Protein AF-A0AAV5RWE2-F1 (afdb_monomer)

Secondary structure (DSSP, 8-state):
------HHHHHHHSPP--TTGGGS---PPPPP-PPP-PPPPPP-HHHHHHHHHHHHHHHHHHHHHHT-THHHHHHHIIIIITTPPTT--TT---TT---TT--

Organism: Maudiozyma humilis (NCBI:txid51915)

Sequence (103 aa):
MSSHMSPHELLRQTPLVNLQGPKYPDTAPSRLSLPELRLPPSAPVDDVFAVWLREIDAAIETSKTHDTSAAFDEWFSSQYATSRPPGMDATLTLPGSAAPGER

Mean predicted aligned error: 18.43 Å

Solvent-accessible surface area (backbone atoms only — not comparable to full-atom values): 7116 Å² total; per-residue (Å²): 132,87,80,81,75,52,73,68,58,56,56,68,71,50,81,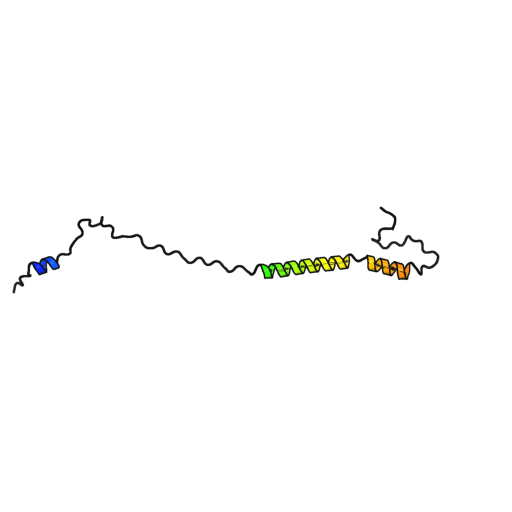89,75,65,93,59,55,89,74,48,89,77,81,71,82,78,84,84,82,79,79,87,83,80,76,80,83,75,74,68,62,64,67,56,52,52,54,56,50,54,53,52,52,51,51,51,53,54,50,58,65,66,68,50,57,61,62,55,54,52,50,46,47,64,65,51,63,73,67,58,64,95,88,73,70,92,78,79,62,58,96,84,57,77,67,97,76,85,126

Structure (mmCIF, N/CA/C/O backbone):
data_AF-A0AAV5RWE2-F1
#
_entry.id   AF-A0AAV5RWE2-F1
#
loop_
_atom_site.group_PDB
_atom_site.id
_atom_site.type_symbol
_atom_site.label_atom_id
_atom_site.label_alt_id
_atom_site.label_comp_id
_atom_site.label_asym_id
_atom_site.label_entity_id
_atom_site.label_seq_id
_atom_site.pdbx_PDB_ins_code
_atom_site.Cartn_x
_atom_site.Cartn_y
_atom_site.Cartn_z
_atom_site.occupancy
_atom_site.B_iso_or_equiv
_atom_site.auth_seq_id
_atom_site.auth_comp_id
_atom_site.auth_asym_id
_atom_site.auth_atom_id
_atom_site.pdbx_PDB_model_num
ATOM 1 N N . MET A 1 1 ? -64.713 0.666 59.225 1.00 42.62 1 MET A N 1
ATOM 2 C CA . MET A 1 1 ? -64.416 -0.781 59.206 1.00 42.62 1 MET A CA 1
ATOM 3 C C . MET A 1 1 ? -62.903 -0.907 59.201 1.00 42.62 1 MET A C 1
ATOM 5 O O . MET A 1 1 ? -62.292 -0.556 58.203 1.00 42.62 1 MET A O 1
ATOM 9 N N . SER A 1 2 ? -62.295 -1.244 60.339 1.00 48.19 2 SER A N 1
ATOM 10 C CA . SER A 1 2 ? -60.838 -1.384 60.437 1.00 48.19 2 SER A CA 1
ATOM 11 C C . SER A 1 2 ? -60.430 -2.695 59.776 1.00 48.19 2 SER A C 1
ATOM 13 O O . SER A 1 2 ? -60.702 -3.764 60.317 1.00 48.19 2 SER A O 1
ATOM 15 N N . SER A 1 3 ? -59.827 -2.623 58.590 1.00 61.94 3 SER A N 1
ATOM 16 C CA . SER A 1 3 ? -59.201 -3.785 57.960 1.00 61.94 3 SER A CA 1
ATOM 17 C C . SER A 1 3 ? -58.004 -4.203 58.809 1.00 61.94 3 SER A C 1
ATOM 19 O O . SER A 1 3 ? -56.966 -3.546 58.795 1.00 61.94 3 SER A O 1
ATOM 21 N N . HIS A 1 4 ? -58.156 -5.276 59.582 1.00 69.12 4 HIS A N 1
ATOM 22 C CA . HIS A 1 4 ? -57.025 -5.943 60.215 1.00 69.12 4 HIS A CA 1
ATOM 23 C C . HIS A 1 4 ? -56.177 -6.578 59.111 1.00 69.12 4 HIS A C 1
ATOM 25 O O . HIS A 1 4 ? -56.520 -7.641 58.600 1.00 69.12 4 HIS A O 1
ATOM 31 N N . MET A 1 5 ? -55.092 -5.906 58.716 1.00 77.62 5 MET A N 1
ATOM 32 C CA . MET A 1 5 ? -54.082 -6.524 57.861 1.00 77.62 5 MET A CA 1
ATOM 33 C C . MET A 1 5 ? -53.442 -7.689 58.608 1.00 77.62 5 MET A C 1
ATOM 35 O O . MET A 1 5 ? -53.096 -7.576 59.789 1.00 77.62 5 MET A O 1
ATOM 39 N N . SER A 1 6 ? -53.296 -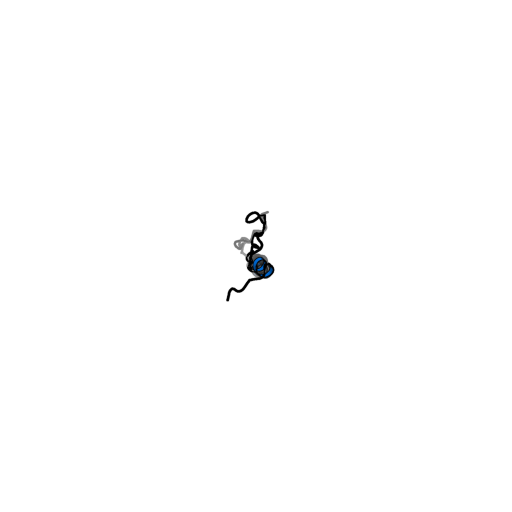8.818 57.922 1.00 88.50 6 SER A N 1
ATOM 40 C CA . SER A 1 6 ? -52.645 -9.985 58.504 1.00 88.50 6 SER A CA 1
ATOM 41 C C . SER A 1 6 ? -51.148 -9.702 58.715 1.00 88.50 6 SER A C 1
ATOM 43 O O . SER A 1 6 ? -50.530 -9.012 57.898 1.00 88.50 6 SER A O 1
ATOM 45 N N . PRO A 1 7 ? -50.508 -10.258 59.762 1.00 87.25 7 PRO A N 1
ATOM 46 C CA . PRO A 1 7 ? -49.066 -10.092 59.981 1.00 87.25 7 PRO A CA 1
ATOM 47 C C . PRO A 1 7 ? -48.212 -10.489 58.765 1.00 87.25 7 PRO A C 1
ATOM 49 O O . PRO A 1 7 ? -47.159 -9.908 58.519 1.00 87.25 7 PRO A O 1
ATOM 52 N N . HIS A 1 8 ? -48.692 -11.442 57.960 1.00 87.50 8 HIS A N 1
ATOM 53 C CA . HIS A 1 8 ? -48.054 -11.845 56.710 1.00 87.50 8 HIS A CA 1
ATOM 54 C C . HIS A 1 8 ? -48.070 -10.755 55.635 1.00 87.50 8 HIS A C 1
ATOM 56 O O . HIS A 1 8 ? -47.081 -10.600 54.918 1.00 87.50 8 HIS A O 1
ATOM 62 N N . GLU A 1 9 ? -49.163 -10.005 55.499 1.00 88.31 9 GLU A N 1
ATOM 63 C CA . GLU A 1 9 ? -49.224 -8.895 54.545 1.00 88.31 9 GLU A CA 1
ATOM 64 C C . GLU A 1 9 ? -48.323 -7.737 54.983 1.00 88.31 9 GLU A C 1
ATOM 66 O O . GLU A 1 9 ? -47.667 -7.132 54.139 1.00 88.31 9 GLU A O 1
ATOM 71 N N . LEU A 1 10 ? -48.207 -7.493 56.292 1.00 89.00 10 LEU A N 1
ATOM 72 C CA . LEU A 1 10 ? -47.312 -6.474 56.850 1.00 89.00 10 LEU A CA 1
ATOM 73 C C . LEU A 1 10 ? -45.835 -6.815 56.582 1.00 89.00 10 LEU A C 1
ATOM 75 O O . LEU A 1 10 ? -45.060 -5.968 56.133 1.00 89.00 10 LEU A O 1
ATOM 79 N N . LEU A 1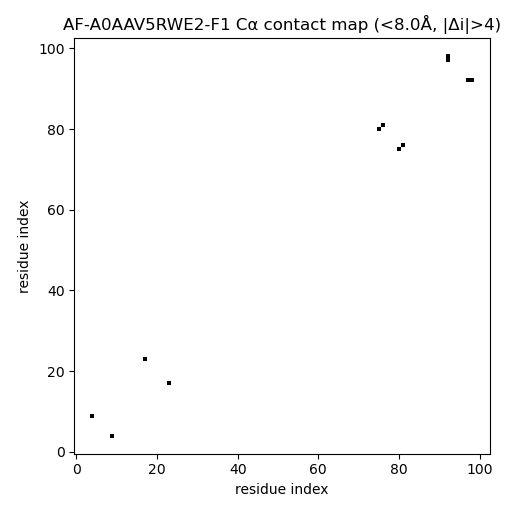 11 ? -45.450 -8.082 56.768 1.00 89.19 11 LEU A N 1
ATOM 80 C CA . LEU A 1 11 ? -44.096 -8.545 56.448 1.00 89.19 11 LEU A CA 1
ATOM 81 C C . LEU A 1 11 ? -43.778 -8.424 54.952 1.00 89.19 11 LEU A C 1
ATOM 83 O O . LEU A 1 11 ? -42.663 -8.057 54.601 1.00 89.19 11 LEU A O 1
ATOM 87 N N . ARG A 1 12 ? -44.749 -8.675 54.065 1.00 88.81 12 ARG A N 1
ATOM 88 C CA . ARG A 1 12 ? -44.566 -8.524 52.609 1.00 88.81 12 ARG A CA 1
ATOM 89 C C . ARG A 1 12 ? -44.454 -7.070 52.154 1.00 88.81 12 ARG A C 1
ATOM 91 O O . ARG A 1 12 ? -43.833 -6.814 51.129 1.00 88.81 12 ARG A O 1
ATOM 98 N N . GLN A 1 13 ? -45.049 -6.134 52.890 1.00 89.44 13 GLN A N 1
ATOM 99 C CA . GLN A 1 13 ? -44.917 -4.699 52.623 1.00 89.44 13 GLN A CA 1
ATOM 100 C C . GLN A 1 13 ? -43.566 -4.130 53.072 1.00 89.44 13 GLN A C 1
ATOM 102 O O . GLN A 1 13 ? -43.194 -3.039 52.647 1.00 89.44 13 GLN A O 1
ATOM 107 N N . THR A 1 14 ? -42.826 -4.858 53.911 1.00 88.88 14 THR A N 1
ATOM 108 C CA . THR A 1 14 ? -41.516 -4.426 54.400 1.00 88.88 14 THR A CA 1
ATOM 109 C C . THR A 1 14 ? -40.422 -4.945 53.458 1.00 88.88 14 THR A C 1
ATOM 111 O O . THR A 1 14 ? -40.257 -6.161 53.343 1.00 88.88 14 THR A O 1
ATOM 114 N N . PRO A 1 15 ? -39.659 -4.075 52.768 1.00 90.00 15 PRO A N 1
ATOM 115 C CA . PRO A 1 15 ? -38.603 -4.530 51.872 1.00 90.00 15 PRO A CA 1
ATOM 116 C C . PRO A 1 15 ? -37.463 -5.173 52.667 1.00 90.00 15 PRO A C 1
ATOM 118 O O . PRO A 1 15 ? -37.018 -4.649 53.689 1.00 90.00 15 PRO A O 1
ATOM 121 N N . LEU A 1 16 ? -36.966 -6.306 52.174 1.00 89.81 16 LEU A N 1
ATOM 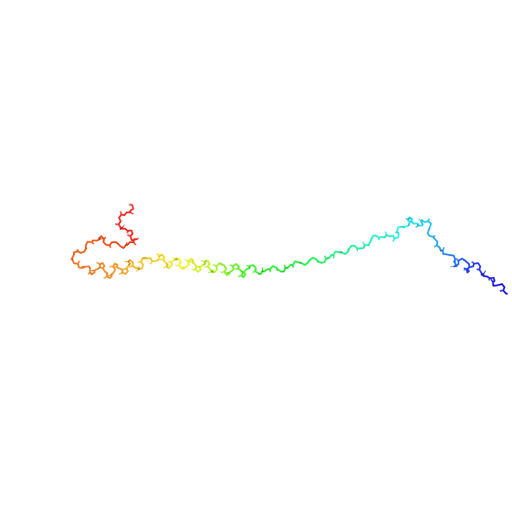122 C CA . LEU A 1 16 ? -35.770 -6.934 52.722 1.00 89.81 16 LEU A CA 1
ATOM 123 C C . LEU A 1 16 ? -34.551 -6.082 52.365 1.00 89.81 16 LEU A C 1
ATOM 125 O O . LEU A 1 16 ? -34.361 -5.706 51.210 1.00 89.81 16 LEU A O 1
ATOM 129 N N . VAL A 1 17 ? -33.719 -5.798 53.362 1.00 89.44 17 VAL 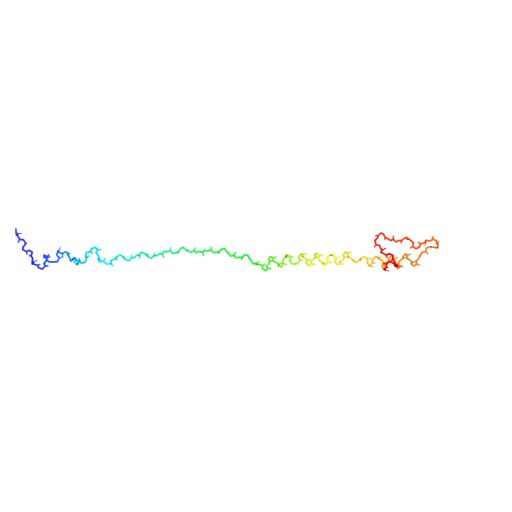A N 1
ATOM 130 C CA . VAL A 1 17 ? -32.483 -5.031 53.194 1.00 89.44 17 VAL A CA 1
ATOM 131 C C . VAL A 1 17 ? -31.277 -5.935 53.388 1.00 89.44 17 VAL A C 1
ATOM 133 O O . VAL A 1 17 ? -31.265 -6.819 54.246 1.00 89.44 17 VAL A O 1
ATOM 136 N N . ASN A 1 18 ? -30.244 -5.711 52.583 1.00 89.00 18 ASN A N 1
ATOM 137 C CA . ASN A 1 18 ? -28.983 -6.417 52.739 1.00 89.00 18 ASN A CA 1
ATOM 138 C C . ASN A 1 18 ? -28.236 -5.880 53.969 1.00 89.00 18 ASN A C 1
ATOM 140 O O . ASN A 1 18 ? -28.037 -4.672 54.094 1.00 89.00 18 ASN A O 1
ATOM 144 N N . LEU A 1 19 ? -27.774 -6.775 54.848 1.00 91.25 19 LEU A N 1
ATOM 145 C CA . LEU A 1 19 ? -27.005 -6.435 56.051 1.00 91.25 19 LEU A CA 1
ATOM 146 C C . LEU A 1 19 ? -25.736 -5.623 55.735 1.00 91.25 19 LEU A C 1
ATOM 148 O O . LEU A 1 19 ? -25.332 -4.771 56.521 1.00 91.25 19 LEU A O 1
ATOM 152 N N . GLN A 1 20 ? -25.106 -5.882 54.585 1.00 87.75 20 GLN A N 1
ATOM 153 C CA . GLN A 1 20 ? -23.888 -5.187 54.156 1.00 87.75 20 GLN A CA 1
ATOM 154 C C . GLN A 1 20 ? -24.175 -3.796 53.563 1.00 87.75 20 GLN A C 1
ATOM 156 O O . GLN A 1 20 ? -23.247 -3.005 53.388 1.00 87.75 20 GLN A O 1
ATOM 161 N N . GLY A 1 21 ? -25.447 -3.484 53.277 1.00 85.75 21 GLY A N 1
ATOM 162 C CA . GLY A 1 21 ? -25.903 -2.211 52.724 1.00 85.75 21 GLY A CA 1
ATOM 163 C C . GLY A 1 21 ? -25.018 -1.726 51.565 1.00 85.75 21 GLY A C 1
ATOM 164 O O . GLY A 1 21 ? -24.853 -2.457 50.591 1.00 85.75 21 GLY A O 1
ATOM 165 N N . PRO A 1 22 ? -24.394 -0.537 51.671 1.00 82.94 22 PRO A N 1
ATOM 166 C CA . PRO A 1 22 ? -23.564 0.036 50.609 1.00 82.94 22 PRO A CA 1
ATOM 167 C C . PRO A 1 22 ? -22.205 -0.658 50.424 1.00 82.94 22 PRO A C 1
ATOM 169 O O . PRO A 1 22 ? -21.505 -0.369 49.461 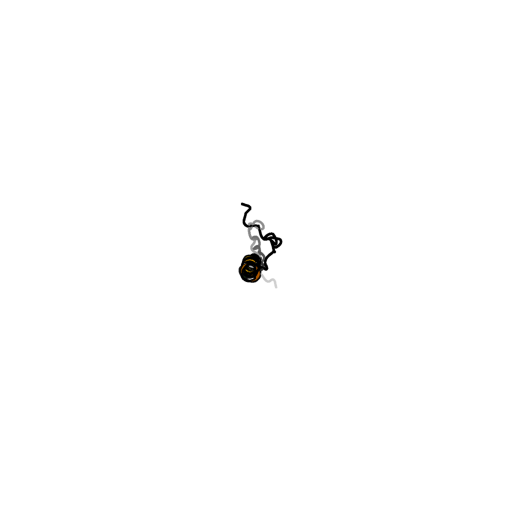1.00 82.94 22 PRO A O 1
ATOM 172 N N . LYS A 1 23 ? -21.796 -1.545 51.343 1.00 84.75 23 LYS A N 1
ATOM 173 C CA . LYS A 1 23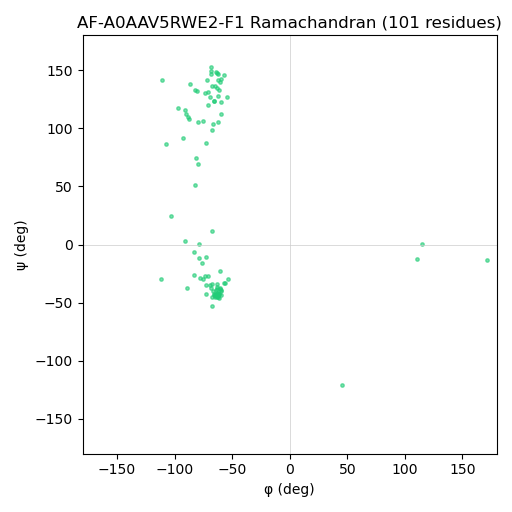 ? -20.574 -2.355 51.197 1.00 84.75 23 LYS A CA 1
ATOM 174 C C . LYS A 1 23 ? -20.806 -3.605 50.351 1.00 84.75 23 LYS A C 1
ATOM 176 O O . LYS A 1 23 ? -19.854 -4.337 50.089 1.00 84.75 23 LYS A O 1
ATOM 181 N N . TYR A 1 24 ? -22.053 -3.886 49.975 1.00 87.31 24 TYR A N 1
ATOM 182 C CA . TYR A 1 24 ? -22.349 -5.011 49.109 1.00 87.31 24 TYR A CA 1
ATOM 183 C C . TYR A 1 24 ? -21.801 -4.734 47.697 1.00 87.31 24 TYR A C 1
ATOM 185 O O .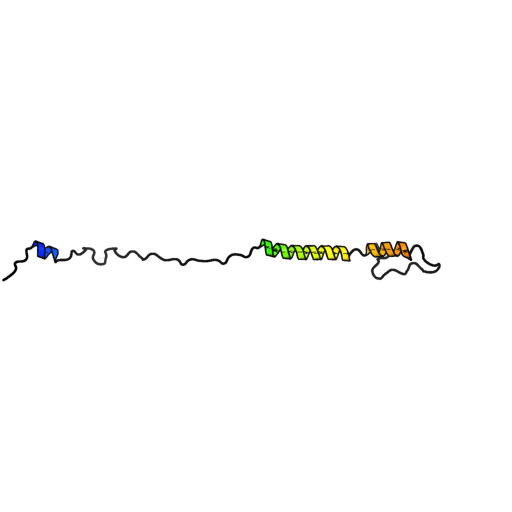 TYR A 1 24 ? -22.067 -3.663 47.147 1.00 87.31 24 TYR A O 1
ATOM 193 N N . PRO A 1 25 ? -21.000 -5.644 47.116 1.00 84.94 25 PRO A N 1
ATOM 194 C CA . PRO A 1 25 ? -20.340 -5.411 45.837 1.00 84.94 25 PRO A CA 1
ATOM 195 C C . PRO A 1 25 ? -21.311 -5.629 44.663 1.00 84.94 25 PRO A C 1
ATOM 197 O O . PRO A 1 25 ? -21.170 -6.588 43.911 1.00 84.94 25 PRO A O 1
ATOM 200 N N . ASP A 1 26 ? -22.301 -4.746 44.511 1.00 82.19 26 ASP A N 1
ATOM 201 C CA . ASP A 1 26 ? -23.269 -4.778 43.397 1.00 82.19 26 ASP A CA 1
ATOM 202 C C . ASP A 1 26 ? -22.737 -4.107 42.124 1.00 82.19 26 ASP A C 1
ATOM 204 O O . ASP A 1 26 ? -23.142 -4.428 41.006 1.00 82.19 26 ASP A O 1
ATOM 208 N N . THR A 1 27 ? -21.817 -3.157 42.271 1.00 80.00 27 THR A N 1
ATOM 209 C CA . THR A 1 27 ? -21.281 -2.377 41.158 1.00 80.00 27 THR A CA 1
ATOM 210 C C . THR A 1 27 ? -20.021 -3.021 40.597 1.00 80.00 27 THR A C 1
ATOM 212 O O . THR A 1 27 ? -18.899 -2.734 41.014 1.00 80.00 27 THR A O 1
ATOM 215 N N . ALA A 1 28 ? -20.205 -3.875 39.592 1.00 81.06 28 ALA A N 1
ATOM 216 C CA . ALA A 1 28 ? -19.121 -4.231 38.687 1.00 81.06 28 ALA A CA 1
ATOM 217 C C . ALA A 1 28 ? -18.807 -3.038 37.758 1.00 81.06 28 ALA A C 1
ATOM 219 O O . ALA A 1 28 ? -19.732 -2.345 37.320 1.00 81.06 28 ALA A O 1
ATOM 220 N N . PRO A 1 29 ? -17.528 -2.777 37.433 1.00 85.06 29 PRO A N 1
ATOM 221 C CA . PRO A 1 29 ? -17.180 -1.762 36.448 1.00 85.06 29 PRO A CA 1
ATOM 222 C C . PRO A 1 29 ? -17.814 -2.100 35.094 1.00 85.06 29 PRO A C 1
ATOM 224 O O . PRO A 1 29 ? -17.906 -3.266 34.700 1.00 85.06 29 PRO A O 1
ATOM 227 N N . SER A 1 30 ? -18.261 -1.071 34.376 1.00 85.38 30 SER A N 1
ATOM 228 C CA . SER A 1 30 ? -18.850 -1.241 33.053 1.00 85.38 30 SER A CA 1
ATOM 229 C C . SER A 1 30 ? -17.827 -1.800 32.062 1.00 85.38 30 SER A C 1
ATOM 231 O O . SER A 1 30 ? -16.622 -1.552 32.145 1.00 85.38 30 SER A O 1
ATOM 233 N N . ARG A 1 31 ? -18.317 -2.578 31.094 1.00 88.19 31 ARG A N 1
ATOM 234 C CA . ARG A 1 31 ? -17.475 -3.135 30.036 1.00 88.19 31 ARG A CA 1
ATOM 235 C C . ARG A 1 31 ? -16.935 -2.001 29.162 1.00 88.19 31 ARG A C 1
ATOM 237 O O . ARG A 1 31 ? -17.712 -1.253 28.575 1.00 88.19 31 ARG A O 1
ATOM 244 N N . LEU A 1 32 ? -15.612 -1.912 29.044 1.00 89.06 32 LEU A N 1
ATOM 245 C CA . LEU A 1 32 ? -14.951 -0.980 28.133 1.00 89.06 32 LEU A CA 1
ATOM 246 C C . LEU A 1 32 ? -15.253 -1.359 26.676 1.00 89.06 32 LEU A C 1
ATOM 248 O O . LEU A 1 32 ? -14.980 -2.483 26.250 1.00 89.06 32 LEU A O 1
ATOM 252 N N . SER A 1 33 ? -15.802 -0.416 25.911 1.00 87.69 33 SER A N 1
ATOM 253 C CA . SER A 1 33 ? -15.947 -0.535 24.460 1.00 87.69 33 SER A CA 1
ATOM 254 C C . SER A 1 33 ? -14.702 0.036 23.786 1.00 87.69 33 SER A C 1
ATOM 256 O O . SER A 1 33 ? -14.465 1.244 23.843 1.00 87.69 33 SER A O 1
ATOM 258 N N . LEU A 1 34 ? -13.912 -0.822 23.145 1.00 89.94 34 LEU A N 1
ATOM 259 C CA . LEU A 1 34 ? -12.841 -0.378 22.257 1.00 89.94 34 LEU A CA 1
ATOM 260 C C . LEU A 1 34 ? -13.427 -0.017 20.885 1.00 89.94 34 LEU A C 1
ATOM 262 O O . LEU A 1 34 ? -14.213 -0.802 20.347 1.00 89.94 34 LEU A O 1
ATOM 266 N N . PRO A 1 35 ? -13.069 1.147 20.318 1.00 91.25 35 PRO A N 1
ATOM 267 C CA . PRO A 1 35 ? -13.459 1.486 18.960 1.00 91.25 35 PRO A CA 1
ATOM 268 C C . PRO A 1 35 ? -12.739 0.587 17.948 1.00 91.25 35 PRO A C 1
ATOM 270 O O . PRO A 1 35 ? -11.629 0.108 18.188 1.00 91.25 35 PRO A O 1
ATOM 273 N N . GLU A 1 36 ? -13.369 0.383 16.795 1.00 90.50 36 GLU A N 1
ATOM 274 C CA . GLU A 1 36 ? -12.759 -0.334 15.678 1.00 90.50 36 GLU A CA 1
ATOM 275 C C . GLU A 1 36 ? -11.651 0.528 15.051 1.00 90.50 36 GLU A C 1
ATOM 277 O O . GLU A 1 36 ? -11.902 1.634 14.571 1.00 90.50 36 GLU A O 1
ATOM 282 N N . LEU A 1 37 ? -10.416 0.023 15.049 1.00 90.50 37 LEU A N 1
ATOM 283 C CA . LEU A 1 37 ? -9.295 0.645 14.346 1.00 90.50 37 LEU A CA 1
ATOM 284 C C . LEU A 1 37 ? -9.274 0.136 12.905 1.00 90.50 37 LEU A C 1
ATOM 286 O O . LEU A 1 37 ? -8.918 -1.015 12.654 1.00 90.50 37 LEU A O 1
ATOM 290 N N . ARG A 1 38 ? -9.639 0.997 11.952 1.00 88.31 38 ARG A N 1
ATOM 291 C CA . ARG A 1 38 ? -9.533 0.691 10.522 1.00 88.31 38 ARG A CA 1
ATOM 292 C C . ARG A 1 38 ? -8.256 1.282 9.955 1.00 88.31 38 ARG A C 1
ATOM 294 O O . ARG A 1 38 ? -8.082 2.498 9.945 1.00 88.31 38 ARG A O 1
ATOM 301 N N . LEU A 1 39 ? -7.382 0.410 9.468 1.00 87.31 39 LEU A N 1
ATOM 302 C CA . LEU A 1 39 ? -6.231 0.811 8.671 1.00 87.31 39 LEU A CA 1
ATOM 303 C C . LEU A 1 39 ? -6.657 0.915 7.201 1.00 87.31 39 LEU A C 1
ATOM 305 O O . LEU A 1 39 ? -7.415 0.060 6.732 1.00 87.31 39 LEU A O 1
ATOM 309 N N . PRO A 1 40 ? -6.210 1.951 6.472 1.00 87.25 40 PRO A N 1
ATOM 310 C CA . PRO A 1 40 ? -6.454 2.031 5.042 1.00 87.25 40 PRO A CA 1
ATOM 311 C C . PRO A 1 40 ? -5.766 0.856 4.329 1.00 87.25 40 PRO A C 1
ATOM 313 O O . PRO A 1 40 ? -4.705 0.407 4.775 1.00 87.25 40 PRO A O 1
ATOM 316 N N . PRO A 1 41 ? -6.343 0.353 3.225 1.00 83.50 41 PRO A N 1
ATOM 317 C CA . PRO A 1 41 ? -5.681 -0.660 2.420 1.00 83.50 41 PRO A CA 1
ATOM 318 C C . PRO A 1 41 ? -4.366 -0.094 1.875 1.00 83.50 41 PRO A C 1
ATOM 320 O O . PRO A 1 41 ? -4.328 1.025 1.359 1.00 83.50 41 PRO A O 1
ATOM 323 N N . SER A 1 42 ? -3.284 -0.862 1.989 1.00 78.81 42 SER A N 1
ATOM 324 C CA . SER A 1 42 ? -2.036 -0.531 1.305 1.00 78.81 42 SER A CA 1
ATOM 325 C C . SER A 1 42 ? -2.260 -0.612 -0.203 1.00 78.81 42 SER A C 1
ATOM 327 O O . SER A 1 42 ? -2.869 -1.570 -0.683 1.00 78.81 42 SER A O 1
ATOM 329 N N . ALA A 1 43 ? -1.749 0.367 -0.950 1.00 76.75 43 ALA A N 1
ATOM 330 C CA . ALA A 1 43 ? -1.693 0.260 -2.404 1.00 76.75 43 ALA A CA 1
ATOM 331 C C . ALA A 1 43 ? -0.909 -1.008 -2.805 1.00 76.75 43 ALA A C 1
ATOM 333 O O . ALA A 1 43 ? 0.024 -1.377 -2.082 1.00 76.75 43 ALA A O 1
ATOM 334 N N . PRO A 1 44 ? -1.267 -1.680 -3.915 1.00 80.81 44 PRO A N 1
ATOM 335 C CA . PRO A 1 44 ? -0.514 -2.822 -4.413 1.00 80.81 44 PRO A CA 1
ATOM 336 C C . PRO A 1 44 ? 0.897 -2.353 -4.767 1.00 80.81 44 PRO A C 1
ATOM 338 O O . PRO A 1 44 ? 1.124 -1.625 -5.731 1.00 80.81 44 PRO A O 1
ATOM 341 N N . VAL A 1 45 ? 1.835 -2.725 -3.905 1.00 77.94 45 VAL A N 1
ATOM 342 C CA . VAL A 1 45 ? 3.240 -2.325 -3.978 1.00 77.94 45 VAL A CA 1
ATOM 343 C C . VAL A 1 45 ? 3.859 -2.820 -5.289 1.00 77.94 45 VAL A C 1
ATOM 345 O O . VAL A 1 45 ? 4.588 -2.082 -5.950 1.00 77.94 45 VAL A O 1
ATOM 348 N N . ASP A 1 46 ? 3.477 -4.025 -5.704 1.00 80.62 46 ASP A N 1
ATOM 349 C CA . ASP A 1 46 ? 4.008 -4.704 -6.885 1.00 80.62 46 ASP A CA 1
ATOM 350 C C . ASP A 1 46 ? 3.721 -3.940 -8.186 1.00 80.62 46 ASP A C 1
ATOM 352 O O . ASP A 1 46 ? 4.616 -3.786 -9.015 1.00 80.62 46 ASP A O 1
ATOM 356 N N . ASP A 1 47 ? 2.515 -3.384 -8.336 1.00 78.50 47 ASP A N 1
ATOM 357 C CA . ASP A 1 47 ? 2.118 -2.657 -9.549 1.00 78.50 47 ASP A CA 1
ATOM 358 C C . ASP A 1 47 ? 2.888 -1.344 -9.703 1.00 78.50 47 ASP A C 1
ATOM 360 O O . ASP A 1 47 ? 3.277 -0.960 -10.808 1.00 78.50 47 ASP A O 1
ATOM 364 N N . VAL A 1 48 ? 3.142 -0.655 -8.586 1.00 80.56 48 VAL A N 1
ATOM 365 C CA . VAL A 1 48 ? 3.918 0.587 -8.599 1.00 80.56 48 VAL A CA 1
ATOM 366 C C . VAL A 1 48 ? 5.361 0.267 -8.968 1.00 80.56 48 VAL A C 1
ATOM 368 O O . VAL A 1 48 ? 5.878 0.820 -9.936 1.00 80.56 48 VAL A O 1
ATOM 371 N N . PHE A 1 49 ? 6.007 -0.664 -8.266 1.00 87.75 49 PHE A N 1
ATOM 372 C CA . PHE A 1 49 ? 7.409 -0.992 -8.529 1.00 87.75 49 PHE A CA 1
ATOM 373 C C . PHE A 1 49 ? 7.645 -1.571 -9.927 1.00 87.75 49 PHE A C 1
ATOM 375 O O . PHE A 1 49 ? 8.666 -1.258 -10.537 1.00 87.75 49 PHE A O 1
ATOM 382 N N . ALA A 1 50 ? 6.699 -2.336 -10.476 1.00 88.94 50 ALA A N 1
ATOM 383 C CA . ALA A 1 50 ? 6.801 -2.860 -11.835 1.00 88.94 50 ALA A CA 1
ATOM 384 C C . ALA A 1 50 ? 6.915 -1.748 -12.893 1.00 88.94 50 ALA A C 1
ATOM 386 O O . ALA A 1 50 ? 7.704 -1.865 -13.833 1.00 88.94 50 ALA A O 1
ATOM 387 N N . VAL A 1 51 ? 6.166 -0.650 -12.739 1.00 88.50 51 VAL A N 1
ATOM 388 C CA . VAL A 1 51 ? 6.230 0.489 -13.671 1.00 88.50 51 VAL A CA 1
ATOM 389 C C . VAL A 1 51 ? 7.583 1.192 -13.588 1.00 88.50 51 VAL A C 1
ATOM 391 O O . VAL A 1 51 ? 8.184 1.461 -14.628 1.00 88.50 51 VAL A O 1
ATOM 394 N N . TRP A 1 52 ? 8.078 1.433 -12.372 1.00 90.75 52 TRP A N 1
ATOM 395 C CA . TRP A 1 52 ? 9.380 2.069 -12.146 1.00 90.75 52 TRP A CA 1
ATOM 396 C C . TRP A 1 52 ? 10.537 1.231 -12.699 1.00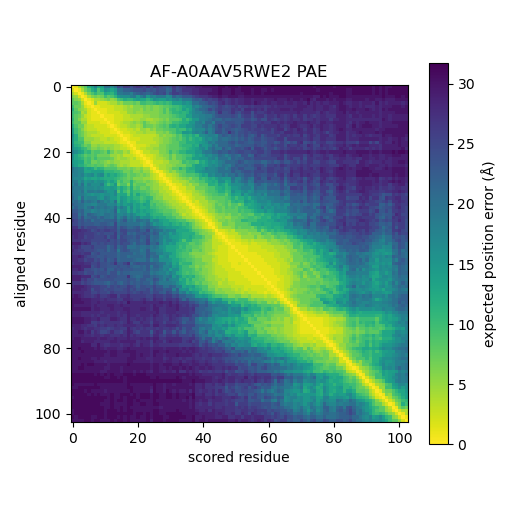 90.75 52 TRP A C 1
ATOM 398 O O . TRP A 1 52 ? 11.422 1.764 -13.363 1.00 90.75 52 TRP A O 1
ATOM 408 N N . LEU A 1 53 ? 10.518 -0.085 -12.475 1.00 93.25 53 LEU A N 1
ATOM 409 C CA . LEU A 1 53 ? 11.542 -0.989 -13.003 1.00 93.25 53 LEU A CA 1
ATOM 410 C C . LEU A 1 53 ? 11.556 -0.991 -14.532 1.00 93.25 53 LEU A C 1
ATOM 412 O O . LEU A 1 53 ? 12.618 -0.864 -15.135 1.00 93.25 53 LEU A O 1
ATOM 416 N N . ARG A 1 54 ? 10.378 -1.036 -15.164 1.00 94.62 54 ARG A N 1
ATOM 417 C CA . ARG A 1 54 ? 10.265 -1.000 -16.627 1.00 94.62 54 ARG A CA 1
ATOM 418 C C . ARG A 1 54 ? 10.848 0.279 -17.230 1.00 94.62 54 ARG A C 1
ATOM 420 O O . ARG A 1 54 ? 11.423 0.235 -18.313 1.00 94.62 54 ARG A O 1
ATOM 427 N N . GLU A 1 55 ? 10.671 1.418 -16.566 1.00 93.88 55 GLU A N 1
ATOM 428 C CA . GLU A 1 55 ? 11.240 2.691 -17.018 1.00 93.88 55 GLU A CA 1
ATOM 429 C C . GLU A 1 55 ? 12.773 2.678 -16.953 1.00 93.88 55 GLU A C 1
ATOM 431 O O . GLU A 1 55 ? 13.435 3.089 -17.907 1.00 93.88 55 GLU A O 1
ATOM 436 N N . ILE A 1 56 ? 13.336 2.136 -15.870 1.00 95.00 56 ILE A N 1
ATOM 437 C CA . ILE A 1 56 ? 14.786 1.985 -15.708 1.00 95.00 56 ILE A CA 1
ATOM 438 C C . ILE A 1 56 ? 15.355 1.040 -16.773 1.00 95.00 56 ILE A C 1
ATOM 440 O O . ILE A 1 56 ? 16.352 1.377 -17.411 1.00 95.00 56 ILE A O 1
ATOM 444 N N . ASP A 1 57 ? 14.708 -0.100 -17.014 1.00 95.12 57 ASP A N 1
ATOM 445 C CA . ASP A 1 57 ? 15.132 -1.052 -18.046 1.00 95.12 57 ASP A CA 1
ATOM 446 C C . ASP A 1 57 ? 15.124 -0.408 -19.438 1.00 95.12 57 ASP A C 1
ATOM 448 O O . ASP A 1 57 ? 16.084 -0.545 -20.198 1.00 95.12 57 ASP A O 1
ATOM 452 N N . ALA A 1 58 ? 14.081 0.364 -19.762 1.00 92.50 58 ALA A N 1
ATOM 453 C CA . ALA A 1 58 ? 14.008 1.094 -21.023 1.00 92.50 58 ALA A CA 1
ATOM 454 C C . ALA A 1 58 ? 15.145 2.121 -21.159 1.00 92.50 58 ALA A C 1
ATOM 456 O O . ALA A 1 58 ? 15.771 2.205 -22.216 1.00 92.50 58 ALA A O 1
ATOM 457 N N . ALA A 1 59 ? 15.459 2.860 -20.091 1.00 89.69 59 ALA A N 1
ATOM 458 C CA . ALA A 1 59 ? 16.575 3.803 -20.085 1.00 89.69 59 ALA A CA 1
ATOM 459 C C . ALA A 1 59 ? 17.923 3.094 -20.320 1.00 89.69 59 ALA A C 1
ATOM 461 O O . ALA A 1 59 ? 18.730 3.550 -21.134 1.00 89.69 59 ALA A O 1
ATOM 462 N N . ILE A 1 60 ? 18.145 1.940 -19.684 1.00 90.44 60 ILE A N 1
ATOM 463 C CA . ILE A 1 60 ? 19.355 1.127 -19.871 1.00 90.44 60 ILE A CA 1
ATOM 464 C C . ILE A 1 60 ? 19.483 0.655 -21.324 1.00 90.44 60 ILE A C 1
ATOM 466 O O . ILE A 1 60 ? 20.557 0.784 -21.913 1.00 90.44 60 ILE A O 1
ATOM 470 N N . GLU A 1 61 ? 18.407 0.146 -21.927 1.00 88.44 61 GLU A N 1
ATOM 471 C CA . GLU A 1 61 ? 18.431 -0.281 -23.331 1.00 88.44 61 GLU A CA 1
ATOM 472 C C . GLU A 1 61 ? 18.715 0.889 -24.279 1.00 88.44 61 GLU A C 1
ATOM 474 O O . GLU A 1 61 ? 19.548 0.766 -25.178 1.00 88.44 61 GLU A O 1
ATOM 479 N N . THR A 1 62 ? 18.119 2.062 -24.041 1.00 84.31 62 THR A N 1
ATOM 480 C CA . THR A 1 62 ? 18.427 3.250 -24.854 1.00 84.31 62 THR A CA 1
ATOM 481 C C . THR A 1 62 ? 19.887 3.690 -24.720 1.00 84.31 62 THR A C 1
ATOM 483 O O . THR A 1 62 ? 20.512 4.029 -25.725 1.00 84.31 62 THR A O 1
ATOM 486 N N . SER A 1 63 ? 20.475 3.604 -23.522 1.00 79.06 63 SER A N 1
ATOM 487 C CA . SER A 1 63 ? 21.901 3.886 -23.314 1.00 79.06 63 SER A CA 1
ATOM 488 C C . SER A 1 63 ? 22.784 2.918 -24.100 1.00 79.06 63 SER A C 1
ATOM 490 O O . SER A 1 63 ? 23.713 3.351 -24.775 1.00 79.06 63 SER A O 1
ATOM 492 N N . LYS A 1 64 ? 22.462 1.617 -24.093 1.00 79.88 64 LYS A N 1
ATOM 493 C CA . LYS A 1 64 ? 23.202 0.618 -24.880 1.00 79.88 64 LYS A CA 1
ATOM 494 C C . LYS A 1 64 ? 23.169 0.930 -26.373 1.00 79.88 64 LYS A C 1
ATOM 496 O O . LYS A 1 64 ? 24.183 0.760 -27.037 1.00 79.88 64 LYS A O 1
ATOM 501 N N . THR A 1 65 ? 22.035 1.398 -26.898 1.00 72.44 65 THR A N 1
ATOM 502 C CA . THR A 1 65 ? 21.929 1.802 -28.313 1.00 72.44 65 THR A CA 1
ATOM 503 C C . THR A 1 65 ? 22.636 3.120 -28.630 1.00 72.44 65 THR A C 1
ATOM 505 O O . THR A 1 65 ? 23.070 3.322 -29.758 1.00 72.44 65 THR A O 1
ATOM 508 N N . HIS A 1 66 ? 22.770 4.022 -27.659 1.00 67.56 66 HIS A N 1
ATOM 509 C CA . HIS A 1 66 ? 23.513 5.269 -27.835 1.00 67.56 66 HIS A CA 1
ATOM 510 C C . HIS A 1 66 ? 25.031 5.022 -27.881 1.00 67.56 66 HIS A C 1
ATOM 512 O O . HIS A 1 66 ? 25.739 5.662 -28.655 1.00 67.56 66 HIS A O 1
ATOM 518 N N . ASP A 1 67 ? 25.524 4.045 -27.118 1.00 63.53 67 ASP A N 1
ATOM 519 C CA . ASP A 1 67 ? 26.955 3.729 -27.030 1.00 63.53 67 ASP A CA 1
ATOM 520 C C . ASP A 1 67 ? 27.491 2.903 -28.218 1.00 63.53 67 ASP A C 1
ATOM 522 O O . ASP A 1 67 ? 28.686 2.611 -28.291 1.00 63.53 67 ASP A O 1
ATOM 526 N N . THR A 1 68 ? 26.658 2.553 -29.207 1.00 64.38 68 THR A N 1
ATOM 527 C CA . THR A 1 68 ? 27.105 1.859 -30.428 1.00 64.38 68 THR A CA 1
ATOM 528 C C . THR A 1 68 ? 27.689 2.813 -31.481 1.00 64.38 68 THR A C 1
ATOM 530 O O . THR A 1 68 ? 27.315 2.752 -32.653 1.00 64.38 68 THR A O 1
ATOM 533 N N . SER A 1 69 ? 28.646 3.671 -31.107 1.00 63.72 69 SER A N 1
ATOM 534 C CA . SER A 1 69 ? 29.427 4.472 -32.073 1.00 63.72 69 SER A CA 1
ATOM 535 C C . SER A 1 69 ? 30.222 3.596 -33.055 1.00 63.72 69 SER A C 1
ATOM 537 O O . SER A 1 69 ? 30.500 4.006 -34.180 1.00 63.72 69 SER A O 1
ATOM 539 N N . ALA A 1 70 ? 30.502 2.348 -32.664 1.00 68.69 70 ALA A N 1
ATOM 540 C CA . ALA A 1 70 ? 31.217 1.359 -33.465 1.00 68.69 70 ALA A CA 1
ATOM 541 C C . ALA A 1 70 ? 30.562 1.077 -34.830 1.00 68.69 70 ALA A C 1
ATOM 543 O O . ALA A 1 70 ? 31.272 0.845 -35.804 1.00 68.69 70 ALA A O 1
ATOM 544 N N . ALA A 1 71 ? 29.228 1.145 -34.930 1.00 73.94 71 ALA A N 1
ATOM 545 C CA . ALA A 1 71 ? 28.527 0.919 -36.197 1.00 73.94 71 ALA A CA 1
ATOM 546 C C . ALA A 1 71 ? 28.808 2.035 -37.220 1.00 73.94 71 ALA A C 1
ATOM 548 O O . ALA A 1 71 ? 28.895 1.783 -38.423 1.00 73.94 71 ALA A O 1
ATOM 549 N N . PHE A 1 72 ? 28.978 3.272 -36.744 1.00 76.56 72 PHE A N 1
ATOM 550 C CA . PHE A 1 72 ? 29.359 4.394 -37.595 1.00 76.56 72 PHE A CA 1
ATOM 551 C C . PHE A 1 72 ? 30.827 4.301 -38.019 1.00 76.56 72 PHE A C 1
ATOM 553 O O . PHE A 1 72 ? 31.126 4.502 -39.195 1.00 76.56 72 PHE A O 1
ATOM 560 N N . ASP A 1 73 ? 31.729 3.940 -37.104 1.00 76.19 73 ASP A N 1
ATOM 561 C CA . ASP A 1 73 ? 33.156 3.775 -37.406 1.00 76.19 73 ASP A CA 1
ATOM 562 C C . ASP A 1 73 ? 33.405 2.632 -38.412 1.00 76.19 73 ASP A C 1
ATOM 564 O O . ASP A 1 73 ? 34.212 2.763 -39.341 1.00 76.19 73 ASP A O 1
ATOM 568 N N . GLU A 1 74 ? 32.666 1.525 -38.290 1.00 79.88 74 GLU A N 1
ATOM 569 C CA . GLU A 1 74 ? 32.692 0.406 -39.241 1.00 79.88 74 GLU A CA 1
ATOM 570 C C . GLU A 1 74 ? 32.174 0.825 -40.627 1.00 79.88 74 GLU A C 1
ATOM 572 O O . GLU A 1 74 ? 32.817 0.567 -41.650 1.00 79.88 74 GLU A O 1
ATOM 577 N N . TRP A 1 75 ? 31.056 1.555 -40.683 1.00 81.88 75 TRP A N 1
ATOM 578 C CA . TRP A 1 75 ? 30.550 2.109 -41.939 1.00 81.88 75 TRP A CA 1
ATOM 579 C C . TRP A 1 75 ? 31.536 3.105 -42.575 1.00 81.88 75 TRP A C 1
ATOM 581 O O . TRP A 1 75 ? 31.815 3.025 -43.775 1.00 81.88 75 TRP A O 1
ATOM 591 N N . PHE A 1 76 ? 32.103 4.019 -41.784 1.00 77.81 76 PHE A N 1
ATOM 592 C CA . PHE A 1 76 ? 33.026 5.053 -42.253 1.00 77.81 76 PHE A CA 1
ATOM 593 C C . PHE A 1 76 ? 34.316 4.446 -42.812 1.00 77.81 76 PHE A C 1
ATOM 595 O O . PHE A 1 76 ? 34.783 4.834 -43.888 1.00 77.81 76 PHE A O 1
ATOM 602 N N . SER A 1 77 ? 34.877 3.456 -42.117 1.00 75.56 77 SER A N 1
ATOM 603 C CA . SER A 1 77 ? 36.059 2.734 -42.588 1.00 75.56 77 SER A CA 1
ATOM 604 C C . SER A 1 77 ? 35.782 1.955 -43.879 1.00 75.56 77 SER A C 1
ATOM 606 O O . SER A 1 77 ? 36.573 2.048 -44.817 1.00 75.56 77 SER A O 1
ATOM 608 N N . SER A 1 78 ? 34.637 1.277 -43.988 1.00 77.44 78 SER A N 1
ATOM 609 C CA . SER A 1 78 ? 34.260 0.539 -45.200 1.00 77.44 78 SER A CA 1
ATOM 610 C C . SER A 1 78 ? 34.015 1.441 -46.417 1.00 77.44 78 SER A C 1
ATOM 612 O O . SER A 1 78 ? 34.452 1.119 -47.521 1.00 77.44 78 SER A O 1
ATOM 614 N N . GLN A 1 79 ? 33.311 2.562 -46.244 1.00 73.25 79 GLN A N 1
ATOM 615 C CA . GLN A 1 79 ? 32.871 3.398 -47.366 1.00 73.25 79 GLN A CA 1
ATOM 616 C C . GLN A 1 79 ? 33.882 4.474 -47.759 1.00 73.25 79 GLN A C 1
ATOM 618 O O . GLN A 1 79 ? 34.040 4.750 -48.943 1.00 73.25 79 GLN A O 1
ATOM 623 N N . TYR A 1 80 ? 34.566 5.083 -46.787 1.00 66.50 80 TYR A N 1
ATOM 624 C CA . TYR A 1 80 ? 35.412 6.254 -47.029 1.00 66.50 80 TYR A CA 1
ATOM 625 C C . TYR A 1 80 ? 36.902 5.987 -46.843 1.00 66.50 80 TYR A C 1
ATOM 627 O O . TYR A 1 80 ? 37.702 6.637 -47.515 1.00 66.50 80 TYR A O 1
ATOM 635 N N . ALA A 1 81 ? 37.316 5.059 -45.970 1.00 65.00 81 ALA A N 1
ATOM 636 C CA . ALA A 1 81 ? 38.742 4.748 -45.829 1.00 65.00 81 ALA A CA 1
ATOM 637 C C . ALA A 1 81 ? 39.280 3.906 -47.000 1.00 65.00 81 ALA A C 1
ATOM 639 O O . ALA A 1 81 ? 40.440 4.068 -47.374 1.00 65.00 81 ALA A O 1
ATOM 640 N N . THR A 1 82 ? 38.446 3.066 -47.623 1.00 64.69 82 THR A N 1
ATOM 641 C CA . THR A 1 82 ? 38.848 2.229 -48.768 1.00 64.69 82 THR A CA 1
ATOM 642 C C . THR A 1 82 ? 38.927 2.999 -50.092 1.00 64.69 82 THR A C 1
ATOM 644 O O . THR A 1 82 ? 39.742 2.660 -50.944 1.00 64.69 82 THR A O 1
ATOM 647 N N . SER A 1 83 ? 38.138 4.063 -50.274 1.00 64.44 83 SER A N 1
ATOM 648 C CA . SER A 1 83 ? 38.088 4.854 -51.516 1.00 64.44 83 SER A CA 1
ATOM 649 C C . SER A 1 83 ? 38.828 6.196 -51.425 1.00 64.44 83 SER A C 1
ATOM 651 O O . SER A 1 83 ? 38.478 7.140 -52.140 1.00 64.44 83 SER A O 1
ATOM 653 N N . ARG A 1 84 ? 39.812 6.328 -50.521 1.00 64.50 84 ARG A N 1
ATOM 654 C CA . ARG A 1 84 ? 40.502 7.609 -50.295 1.00 64.50 84 ARG A CA 1
ATOM 655 C C . ARG A 1 84 ? 41.242 8.081 -51.555 1.00 64.50 84 ARG A C 1
ATOM 657 O O . ARG A 1 84 ? 42.059 7.331 -52.093 1.00 64.50 84 ARG A O 1
ATOM 664 N N . PRO A 1 85 ? 41.017 9.329 -52.005 1.00 62.72 85 PRO A N 1
ATOM 665 C CA . PRO A 1 85 ? 41.829 9.939 -53.049 1.00 62.72 85 PRO A CA 1
ATOM 666 C C . PRO A 1 85 ? 43.293 10.085 -52.593 1.00 62.72 85 PRO A C 1
ATOM 668 O O . PRO A 1 85 ? 43.535 10.343 -51.408 1.00 62.72 85 PRO A O 1
ATOM 671 N N . PRO A 1 86 ? 44.278 9.969 -53.501 1.00 58.88 86 PRO A N 1
ATOM 672 C CA . PRO A 1 86 ? 45.685 10.160 -53.156 1.00 58.88 86 PRO A CA 1
ATOM 673 C C . PRO A 1 86 ? 45.914 11.575 -52.595 1.00 58.88 86 PRO A C 1
ATOM 675 O O . PRO A 1 86 ? 45.605 12.553 -53.274 1.00 58.88 86 PRO A O 1
ATOM 678 N N . GLY A 1 87 ? 46.449 11.687 -51.372 1.00 61.12 87 GLY A N 1
ATOM 679 C CA . GLY A 1 87 ? 46.810 12.967 -50.736 1.00 61.12 87 GLY A CA 1
ATOM 680 C C . GLY A 1 87 ? 46.025 13.365 -49.477 1.00 61.12 87 GLY A C 1
ATOM 681 O O . GLY A 1 87 ? 46.307 14.422 -48.921 1.00 61.12 87 GLY A O 1
ATOM 682 N N . MET A 1 88 ? 45.066 12.561 -48.998 1.00 61.50 88 MET A N 1
ATOM 683 C CA . MET A 1 88 ? 44.487 12.750 -47.656 1.00 61.50 88 MET A CA 1
ATOM 684 C C . MET A 1 88 ? 45.301 11.993 -46.600 1.00 61.50 88 MET A C 1
ATOM 686 O O . MET A 1 88 ? 45.239 10.763 -46.535 1.00 61.50 88 MET A O 1
ATOM 690 N N . ASP A 1 89 ? 46.020 12.724 -45.750 1.00 61.28 89 ASP A N 1
ATOM 691 C CA . ASP A 1 89 ? 46.726 12.150 -44.602 1.00 61.28 89 ASP A CA 1
ATOM 692 C C . ASP A 1 89 ? 45.747 11.627 -43.536 1.00 61.28 89 ASP A C 1
ATOM 694 O O . ASP A 1 89 ? 44.636 12.133 -43.358 1.00 61.28 89 ASP A O 1
ATOM 698 N N . ALA A 1 90 ? 46.167 10.583 -42.815 1.00 57.38 90 ALA A N 1
ATOM 699 C CA . ALA A 1 90 ? 45.361 9.798 -41.872 1.00 57.38 90 ALA A CA 1
ATOM 700 C C . ALA A 1 90 ? 44.908 10.544 -40.594 1.00 57.38 90 ALA A C 1
ATOM 702 O O . ALA A 1 90 ? 44.413 9.918 -39.661 1.00 57.38 90 ALA A O 1
ATOM 703 N N . THR A 1 91 ? 45.059 11.865 -40.544 1.00 57.06 91 THR A N 1
ATOM 704 C CA . THR A 1 91 ? 44.829 12.717 -39.368 1.00 57.06 91 THR A CA 1
ATOM 705 C C . THR A 1 91 ? 43.403 13.259 -39.258 1.00 57.06 91 THR A C 1
ATOM 707 O O . THR A 1 91 ? 43.106 14.019 -38.342 1.00 57.06 91 THR A O 1
ATOM 710 N N . LEU A 1 92 ? 42.502 12.878 -40.168 1.00 57.06 92 LEU A N 1
ATOM 711 C CA . LEU A 1 92 ? 41.065 13.124 -40.023 1.00 57.06 92 LEU A CA 1
ATOM 712 C C . LEU A 1 92 ? 40.459 12.057 -39.104 1.00 57.06 92 LEU A C 1
ATOM 714 O O . LEU A 1 92 ? 39.808 11.113 -39.549 1.00 57.06 92 LEU A O 1
ATOM 718 N N . THR A 1 93 ? 40.723 12.196 -37.808 1.00 55.84 93 THR A N 1
ATOM 719 C CA . THR A 1 93 ? 39.966 11.513 -36.761 1.00 55.84 93 THR A CA 1
ATOM 720 C C . THR A 1 93 ? 38.696 12.308 -36.479 1.00 55.84 93 THR A C 1
ATOM 722 O O . THR A 1 93 ? 38.710 13.533 -36.352 1.00 55.84 93 THR A O 1
ATOM 725 N N . LEU A 1 94 ? 37.564 11.608 -36.419 1.00 55.66 94 LEU A N 1
ATOM 726 C CA . LEU A 1 94 ? 36.308 12.186 -35.951 1.00 55.66 94 LEU A CA 1
ATOM 727 C C . LEU A 1 94 ? 36.486 12.613 -34.482 1.00 55.66 94 LEU A C 1
ATOM 729 O O . LEU A 1 94 ? 37.148 11.893 -33.726 1.00 55.66 94 LEU A O 1
ATOM 733 N N . PRO A 1 95 ? 35.921 13.753 -34.048 1.00 47.31 95 PRO A N 1
ATOM 734 C CA . PRO A 1 95 ? 36.017 14.170 -32.654 1.00 47.31 95 PRO A CA 1
ATOM 735 C C . PRO A 1 95 ? 35.387 13.094 -31.755 1.00 47.31 95 PRO A C 1
ATOM 737 O O . PRO A 1 95 ? 34.185 12.860 -31.820 1.00 47.31 95 PRO A O 1
ATOM 740 N N . GLY A 1 96 ? 36.217 12.422 -30.948 1.00 56.41 96 GLY A N 1
ATOM 741 C CA . GLY A 1 96 ? 35.813 11.330 -30.048 1.00 56.41 96 GLY A CA 1
ATOM 742 C C . GLY A 1 96 ? 36.305 9.928 -30.436 1.00 56.41 96 GLY A C 1
ATOM 743 O O . GLY A 1 96 ? 36.270 9.035 -29.595 1.00 56.41 96 GLY A O 1
ATOM 744 N N . SER A 1 97 ? 36.830 9.722 -31.649 1.00 50.31 97 SER A N 1
ATOM 745 C CA . SER A 1 97 ? 37.494 8.465 -32.022 1.00 50.31 97 SER A CA 1
ATOM 746 C C . SER A 1 97 ? 38.915 8.468 -31.462 1.00 50.31 97 SER A C 1
ATOM 748 O O . SER A 1 97 ? 39.787 9.160 -31.993 1.00 50.31 97 SER A O 1
ATOM 750 N N . ALA A 1 98 ? 39.169 7.698 -30.401 1.00 51.25 98 ALA A N 1
ATOM 751 C CA . ALA A 1 98 ? 40.528 7.474 -29.914 1.00 51.25 98 ALA A CA 1
ATOM 752 C C . ALA A 1 98 ? 41.402 6.946 -31.064 1.00 51.25 98 ALA A C 1
ATOM 754 O O . ALA A 1 98 ? 41.039 5.986 -31.747 1.00 51.25 98 ALA A O 1
ATOM 755 N N . ALA A 1 99 ? 42.535 7.602 -31.311 1.00 47.44 99 ALA A N 1
ATOM 756 C CA . ALA A 1 99 ? 43.497 7.138 -32.298 1.00 47.44 99 ALA A CA 1
ATOM 757 C C . ALA A 1 99 ? 43.996 5.733 -31.899 1.00 47.44 99 ALA A C 1
ATOM 759 O O . ALA A 1 99 ? 44.233 5.486 -30.710 1.00 47.44 99 ALA A O 1
ATOM 760 N N . PRO A 1 100 ? 44.184 4.803 -32.851 1.00 45.97 100 PRO A N 1
ATOM 761 C CA . PRO A 1 100 ? 44.740 3.493 -32.549 1.00 45.97 100 PRO A CA 1
ATOM 762 C C . PRO A 1 100 ? 46.235 3.669 -32.252 1.00 45.97 100 PRO A C 1
ATOM 764 O O . PRO A 1 100 ? 47.067 3.625 -33.154 1.00 45.97 100 PRO A O 1
ATOM 767 N N . GLY A 1 101 ? 46.575 3.947 -30.993 1.00 52.38 101 GLY A N 1
ATOM 768 C CA . GLY A 1 101 ? 47.961 4.186 -30.586 1.00 52.38 101 GLY A CA 1
ATOM 769 C C . GLY A 1 101 ? 48.185 4.702 -29.164 1.00 52.38 101 GLY A C 1
ATOM 770 O O . GLY A 1 101 ? 49.316 4.630 -28.703 1.00 52.38 101 GLY A O 1
ATOM 771 N N . GLU A 1 102 ? 47.160 5.167 -28.446 1.00 44.38 102 GLU A N 1
ATOM 772 C CA . GLU A 1 102 ? 47.313 5.584 -27.042 1.00 44.38 102 GLU A CA 1
ATOM 773 C C . GLU A 1 102 ? 46.665 4.563 -26.092 1.00 44.38 102 GLU A C 1
ATOM 775 O O . GLU A 1 102 ? 45.499 4.661 -25.707 1.00 44.38 102 GLU A O 1
ATOM 780 N N . ARG A 1 103 ? 47.455 3.542 -25.747 1.00 40.12 103 ARG A N 1
ATOM 781 C CA . ARG A 1 103 ? 47.403 2.802 -24.482 1.00 40.12 103 ARG A CA 1
ATOM 782 C C . ARG A 1 103 ? 48.805 2.763 -23.899 1.00 40.12 103 ARG A C 1
ATOM 784 O O . ARG A 1 103 ? 49.743 2.545 -24.697 1.00 40.12 103 ARG A O 1
#

Foldseek 3Di:
DDPPDDPVVVVVVDDDADPCHPVPPPDDPDDDDDDDDDDDDDDPPVVVVVVVVVVVVVVVVVVVVVPPCVVVVVVCCVPDVVPDDPPDDPPPDDVPPDDVPDD

InterPro domains:
  IPR019014 Multivesicular body sorting factor 12 [PF09452] (11-93)

Radius of gyration: 50.61 Å; Cα contacts (8 Å, |Δi|>4): 6; chains: 1; bounding box: 112×26×114 Å

pLDDT: mean 76.45, std 14.53, range [40.12, 95.12]